Protein AF-X1G860-F1 (afdb_monomer_lite)

Secondary structure (DSSP, 8-state):
------S-HHHHHHH-SEEEEEETTEEEEEEETT--HHHHHHHHHHT--

pLDDT: mean 91.07, std 9.12, range [52.56, 96.56]

Radius of gyration: 10.31 Å; chains: 1; bounding box: 21×15×32 Å

Organism: NCBI:txid412755

Sequence (49 aa):
CVIFISSEVSEVVKVSDRILALSQGRISGEFKHGVSQEEIMRIILKEDE

Foldseek 3Di:
DDDDDDPDLVVCLVPDQKDFDDDPNDGQDIDGHPDDSVVSVVSRVVVVD

Structure (mmCIF, N/CA/C/O backbone):
data_AF-X1G860-F1
#
_entry.id   AF-X1G860-F1
#
loop_
_atom_site.group_PDB
_atom_site.id
_atom_site.type_symbol
_atom_site.label_atom_id
_atom_site.label_alt_id
_atom_site.label_comp_id
_atom_site.label_asym_id
_atom_site.label_entity_id
_atom_site.label_seq_id
_atom_site.pdbx_PDB_ins_code
_atom_site.Cartn_x
_atom_site.Cartn_y
_atom_site.Cartn_z
_atom_site.occupancy
_atom_site.B_iso_or_equiv
_atom_site.auth_seq_id
_atom_site.auth_comp_id
_atom_site.auth_asym_id
_atom_site.auth_atom_id
_atom_site.pdbx_PDB_model_num
ATOM 1 N N . CYS A 1 1 ? -12.734 -0.697 -15.552 1.00 85.81 1 CYS A N 1
ATOM 2 C CA . CYS A 1 1 ? -12.633 -0.440 -14.102 1.00 85.81 1 CYS A CA 1
ATOM 3 C C . CYS A 1 1 ? -12.584 -1.793 -13.416 1.00 85.81 1 CYS A C 1
ATOM 5 O O . CYS A 1 1 ? -13.473 -2.597 -13.672 1.00 85.81 1 CYS A O 1
ATOM 7 N N . VAL A 1 2 ? -11.531 -2.059 -12.648 1.00 96.06 2 VAL A N 1
ATOM 8 C CA . VAL A 1 2 ? -11.359 -3.301 -11.886 1.00 96.06 2 VAL A CA 1
ATOM 9 C C . VAL A 1 2 ? -11.144 -2.904 -10.433 1.00 96.06 2 VAL A C 1
ATOM 11 O O . VAL A 1 2 ? -10.426 -1.942 -10.167 1.00 96.06 2 VAL A O 1
ATOM 14 N N . ILE A 1 3 ? -11.787 -3.620 -9.514 1.00 95.81 3 ILE A N 1
ATOM 15 C CA . ILE A 1 3 ? -11.580 -3.460 -8.076 1.00 95.81 3 ILE A CA 1
ATOM 16 C C . ILE A 1 3 ? -10.883 -4.724 -7.591 1.00 95.81 3 ILE A C 1
ATOM 18 O O . ILE A 1 3 ? -11.417 -5.821 -7.742 1.00 95.81 3 ILE A O 1
ATOM 22 N N . PHE A 1 4 ? -9.688 -4.554 -7.036 1.00 96.38 4 PHE A N 1
ATOM 23 C CA . PHE A 1 4 ? -8.903 -5.620 -6.433 1.00 96.38 4 PHE A CA 1
ATOM 24 C C . PHE A 1 4 ? -8.798 -5.360 -4.931 1.00 96.38 4 PHE A C 1
ATOM 26 O O . PHE A 1 4 ? -8.463 -4.252 -4.517 1.00 96.38 4 PHE A O 1
ATOM 33 N N . ILE A 1 5 ? -9.126 -6.369 -4.126 1.00 95.81 5 ILE A N 1
ATOM 34 C CA . ILE A 1 5 ? -9.069 -6.308 -2.665 1.00 95.81 5 ILE A CA 1
ATOM 35 C C . ILE A 1 5 ? -8.146 -7.432 -2.217 1.00 95.81 5 ILE A C 1
ATOM 37 O O . ILE A 1 5 ? -8.390 -8.594 -2.536 1.00 95.81 5 ILE A O 1
ATOM 41 N N . SER A 1 6 ? -7.100 -7.076 -1.484 1.00 95.38 6 SER A N 1
ATOM 42 C CA . SER A 1 6 ? -6.180 -8.022 -0.864 1.00 95.38 6 SER A CA 1
ATOM 43 C C . SER A 1 6 ? -5.696 -7.438 0.460 1.00 95.38 6 SER A C 1
ATOM 45 O O . SER A 1 6 ? -5.576 -6.219 0.599 1.00 95.38 6 SER A O 1
ATOM 47 N N . SER A 1 7 ? -5.449 -8.307 1.438 1.00 92.62 7 SER A N 1
ATOM 48 C CA . SER A 1 7 ? -4.771 -7.957 2.690 1.00 92.62 7 SER A CA 1
ATOM 49 C C . SER A 1 7 ? -3.248 -7.958 2.541 1.00 92.62 7 SER A C 1
ATOM 51 O O . SER A 1 7 ? -2.546 -7.450 3.410 1.00 92.62 7 SER A O 1
ATOM 53 N N . GLU A 1 8 ? -2.728 -8.507 1.440 1.00 95.06 8 GLU A N 1
ATOM 54 C CA . GLU A 1 8 ? -1.300 -8.542 1.152 1.00 95.06 8 GLU A CA 1
ATOM 55 C C . GLU A 1 8 ? -0.866 -7.258 0.442 1.00 95.06 8 GLU A C 1
ATOM 57 O O . GLU A 1 8 ? -1.060 -7.077 -0.764 1.00 95.06 8 G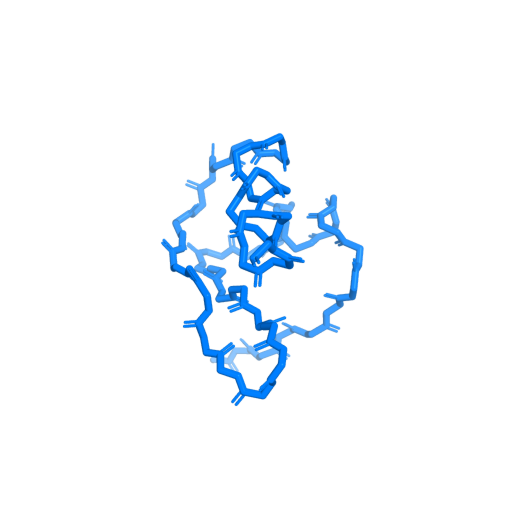LU A O 1
ATOM 62 N N . VAL A 1 9 ? -0.225 -6.352 1.189 1.00 94.00 9 VAL A N 1
ATOM 63 C CA . VAL A 1 9 ? 0.210 -5.040 0.670 1.00 94.00 9 VAL A CA 1
ATOM 64 C C . VAL A 1 9 ? 1.125 -5.188 -0.554 1.00 94.00 9 VAL A C 1
ATOM 66 O O . VAL A 1 9 ? 1.038 -4.417 -1.510 1.00 94.00 9 VAL A O 1
ATOM 69 N N . SER A 1 10 ? 1.975 -6.218 -0.564 1.00 93.75 10 SER A N 1
ATOM 70 C CA . SER A 1 10 ? 2.897 -6.476 -1.674 1.00 93.75 10 SER A CA 1
ATOM 71 C C . SER A 1 10 ? 2.192 -6.816 -2.995 1.00 93.75 10 SER A C 1
ATOM 73 O O . SER A 1 10 ? 2.755 -6.573 -4.063 1.00 93.75 10 SER A O 1
ATOM 75 N N . GLU A 1 11 ? 0.968 -7.350 -2.952 1.00 95.62 11 GLU A N 1
ATOM 76 C CA . GLU A 1 11 ? 0.175 -7.640 -4.148 1.00 95.62 11 GLU A CA 1
ATOM 77 C C . GLU A 1 11 ? -0.467 -6.369 -4.695 1.00 95.62 11 GLU A C 1
ATOM 79 O O . GLU A 1 11 ? -0.308 -6.063 -5.877 1.00 95.62 11 GLU A O 1
ATOM 84 N N . VAL A 1 12 ? -1.135 -5.589 -3.834 1.00 95.19 12 VAL A N 1
ATOM 85 C CA . VAL A 1 12 ? -1.826 -4.358 -4.253 1.00 95.19 12 VAL A 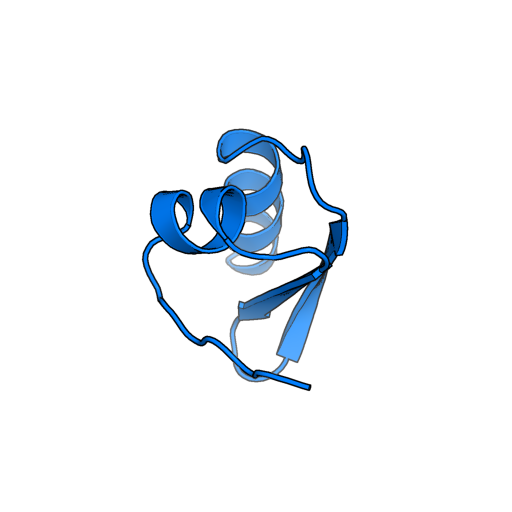CA 1
ATOM 86 C C . VAL A 1 12 ? -0.858 -3.320 -4.816 1.00 95.19 12 VAL A C 1
ATOM 88 O O . VAL A 1 12 ? -1.192 -2.661 -5.796 1.00 95.19 12 VAL A O 1
ATOM 91 N N . VAL A 1 13 ? 0.360 -3.213 -4.274 1.00 94.94 13 VAL A N 1
ATOM 92 C CA . VAL A 1 13 ? 1.395 -2.297 -4.788 1.00 94.94 13 VAL A CA 1
ATOM 93 C C . VAL A 1 13 ? 1.830 -2.665 -6.210 1.00 94.94 13 VAL A C 1
ATOM 95 O O . VAL A 1 13 ? 2.116 -1.777 -7.011 1.00 94.94 13 VAL A O 1
ATOM 98 N N . LYS A 1 14 ? 1.854 -3.958 -6.557 1.00 94.62 14 LYS A N 1
ATOM 99 C CA . LYS A 1 14 ? 2.307 -4.426 -7.878 1.00 94.62 14 LYS A CA 1
ATOM 100 C C . LYS A 1 14 ? 1.288 -4.188 -8.987 1.00 94.62 14 LYS A C 1
ATOM 102 O O . LYS A 1 14 ? 1.693 -4.005 -10.131 1.00 94.62 14 LYS A O 1
ATOM 107 N N . VAL A 1 15 ? -0.006 -4.250 -8.674 1.00 94.69 15 VAL A N 1
ATOM 108 C CA . VAL A 1 15 ? -1.068 -4.316 -9.696 1.00 94.69 15 VAL A CA 1
ATOM 109 C C . VAL A 1 15 ? -1.940 -3.068 -9.776 1.00 94.69 15 VAL A C 1
ATOM 111 O O . VAL A 1 15 ? -2.626 -2.882 -10.777 1.00 94.69 15 VAL A O 1
ATOM 114 N N . SER A 1 16 ? -1.944 -2.226 -8.742 1.00 95.81 16 SER A N 1
ATOM 115 C CA . SER A 1 16 ? -2.904 -1.128 -8.633 1.00 95.81 16 SER A CA 1
ATOM 116 C C . SER A 1 16 ? -2.330 0.214 -9.083 1.00 95.81 16 SER A C 1
ATOM 118 O O . SER A 1 16 ? -1.228 0.609 -8.695 1.00 95.81 16 SER A O 1
ATOM 120 N N . ASP A 1 17 ? -3.139 0.971 -9.828 1.00 95.69 17 ASP A N 1
ATOM 121 C CA . ASP A 1 17 ? -2.875 2.380 -10.151 1.00 95.69 17 ASP A CA 1
ATOM 122 C C . ASP A 1 17 ? -3.152 3.312 -8.955 1.00 95.69 17 ASP A C 1
ATOM 124 O O . ASP A 1 17 ? -2.525 4.363 -8.786 1.00 95.69 17 ASP A O 1
ATOM 128 N N . ARG A 1 18 ? -4.130 2.925 -8.125 1.00 95.62 18 ARG A N 1
ATOM 129 C CA . ARG A 1 18 ? -4.591 3.621 -6.918 1.00 95.62 18 ARG A CA 1
ATOM 130 C C . ARG A 1 18 ? -4.885 2.607 -5.826 1.00 95.62 18 ARG A C 1
ATOM 132 O O . ARG A 1 18 ? -5.470 1.562 -6.101 1.00 95.62 18 ARG A O 1
ATOM 139 N N . ILE A 1 19 ? -4.514 2.935 -4.597 1.00 96.56 19 ILE A N 1
ATOM 140 C CA . ILE A 1 19 ? -4.649 2.050 -3.442 1.00 96.56 19 ILE A CA 1
ATOM 141 C C . ILE A 1 19 ? -5.374 2.818 -2.342 1.00 96.56 19 ILE A C 1
ATOM 143 O O . ILE A 1 19 ? -4.983 3.933 -2.004 1.00 96.56 19 ILE A O 1
ATOM 147 N N . LEU A 1 20 ? -6.421 2.213 -1.787 1.00 95.69 20 LEU A N 1
ATOM 148 C CA . LEU A 1 20 ? -7.096 2.694 -0.586 1.00 95.69 20 LEU A CA 1
ATOM 149 C C . LEU A 1 20 ? -6.790 1.711 0.541 1.00 95.69 20 LEU A C 1
ATOM 151 O O . LEU A 1 20 ? -7.075 0.521 0.407 1.00 95.69 20 LEU A O 1
ATOM 155 N N . ALA A 1 21 ? -6.204 2.202 1.627 1.00 94.44 21 ALA A N 1
ATOM 156 C CA . ALA A 1 21 ? -6.040 1.422 2.843 1.00 94.44 21 ALA A CA 1
ATOM 157 C C . ALA A 1 21 ? -7.319 1.530 3.677 1.00 94.44 21 ALA A C 1
ATOM 159 O O . ALA A 1 21 ? -7.869 2.620 3.845 1.00 94.44 21 ALA A O 1
ATOM 160 N N . LEU A 1 22 ? -7.801 0.391 4.165 1.00 92.81 22 LEU A N 1
ATOM 161 C CA . LEU A 1 22 ? -8.980 0.302 5.015 1.00 92.81 22 LEU A CA 1
ATOM 162 C C . LEU A 1 22 ? -8.554 -0.231 6.384 1.00 92.81 22 LEU A C 1
ATOM 164 O O . LEU A 1 22 ? -7.982 -1.317 6.455 1.00 92.81 22 LEU A O 1
ATOM 168 N N . SER A 1 23 ? -8.870 0.496 7.453 1.00 89.50 23 SER A N 1
ATOM 169 C CA . SER A 1 23 ? -8.722 0.038 8.837 1.00 89.50 23 SER A CA 1
ATOM 170 C C . SER A 1 23 ? -9.973 0.397 9.635 1.00 89.50 23 SER A C 1
ATOM 172 O O . SER A 1 23 ? -10.593 1.431 9.396 1.00 89.50 23 SER A O 1
ATOM 174 N N . GLN A 1 24 ? -10.417 -0.495 10.525 1.00 89.81 24 GLN A N 1
ATOM 175 C CA . GLN A 1 24 ? -11.590 -0.283 11.396 1.00 89.81 24 GLN A CA 1
ATOM 176 C C . GLN A 1 24 ? -12.853 0.231 10.663 1.00 89.81 24 GLN A C 1
ATOM 178 O O . GLN A 1 24 ? -13.615 1.057 11.170 1.00 89.81 24 GLN A O 1
A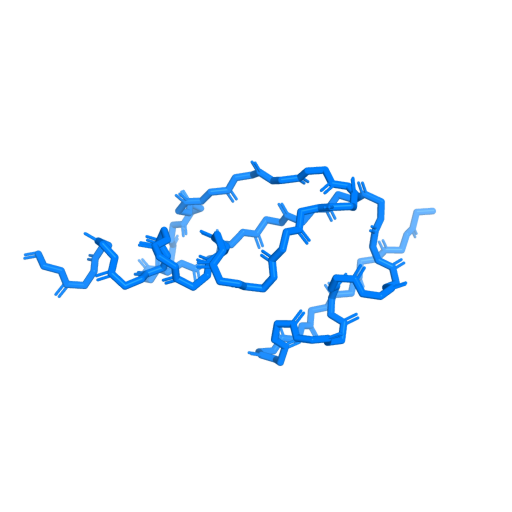TOM 183 N N . GLY A 1 25 ? -13.081 -0.239 9.430 1.00 92.19 25 GLY A N 1
ATOM 184 C CA . GLY A 1 25 ? -14.223 0.171 8.603 1.00 92.19 25 GLY A CA 1
ATOM 185 C C . GLY A 1 25 ? -14.131 1.590 8.024 1.00 92.19 25 GLY A C 1
ATOM 186 O O . GLY A 1 25 ? -15.131 2.106 7.523 1.00 92.19 25 GLY A O 1
ATOM 187 N N . ARG A 1 26 ? -12.958 2.230 8.072 1.00 91.88 26 ARG A N 1
ATOM 188 C CA . ARG A 1 26 ? -12.685 3.567 7.531 1.00 91.88 26 ARG A CA 1
ATOM 189 C C . ARG A 1 26 ? -11.505 3.533 6.567 1.00 91.88 26 ARG A C 1
ATOM 191 O O . ARG A 1 26 ? -10.632 2.677 6.664 1.00 91.88 26 ARG A O 1
ATOM 198 N N . ILE A 1 27 ? -11.503 4.461 5.612 1.00 94.44 27 ILE A N 1
ATOM 199 C CA . ILE A 1 27 ? -10.351 4.659 4.729 1.00 94.44 27 ILE A CA 1
ATOM 200 C C . ILE A 1 27 ? -9.284 5.399 5.532 1.00 94.44 27 ILE A C 1
ATOM 202 O O . ILE A 1 27 ? -9.500 6.550 5.908 1.00 94.44 27 ILE A O 1
ATOM 206 N N . SER A 1 28 ? -8.163 4.726 5.761 1.00 92.75 28 SER A N 1
ATOM 207 C CA . SER A 1 28 ? -7.037 5.203 6.564 1.00 92.75 28 SER A CA 1
ATOM 208 C C . SER A 1 28 ? -5.969 5.914 5.735 1.00 92.75 28 SER A C 1
ATOM 210 O O . SER A 1 28 ? -5.185 6.718 6.234 1.00 92.75 28 SER A O 1
ATOM 212 N N . GLY A 1 29 ? -5.952 5.657 4.425 1.00 93.62 29 GLY A N 1
ATOM 213 C CA . GLY A 1 29 ? -5.030 6.299 3.500 1.00 93.62 29 GLY A CA 1
ATOM 214 C C . GLY A 1 29 ? -5.395 6.075 2.040 1.00 93.62 29 GLY A C 1
ATOM 215 O O . GLY A 1 29 ? -6.018 5.075 1.680 1.00 93.62 29 GLY A O 1
ATOM 216 N N . GLU A 1 30 ? -4.968 7.008 1.194 1.00 96.12 30 GLU A N 1
ATOM 217 C CA . GLU A 1 30 ? -5.039 6.895 -0.259 1.00 96.12 30 GLU A CA 1
ATOM 218 C C . GLU A 1 30 ? -3.646 7.086 -0.857 1.00 96.12 30 GLU A C 1
ATOM 220 O O . GLU A 1 30 ? -2.941 8.046 -0.544 1.00 96.12 30 GLU A O 1
ATOM 225 N N . PHE A 1 31 ? -3.267 6.176 -1.751 1.00 95.75 31 PHE A N 1
ATOM 226 C CA . PHE A 1 31 ? -1.959 6.156 -2.385 1.00 95.75 31 PHE A CA 1
ATOM 227 C 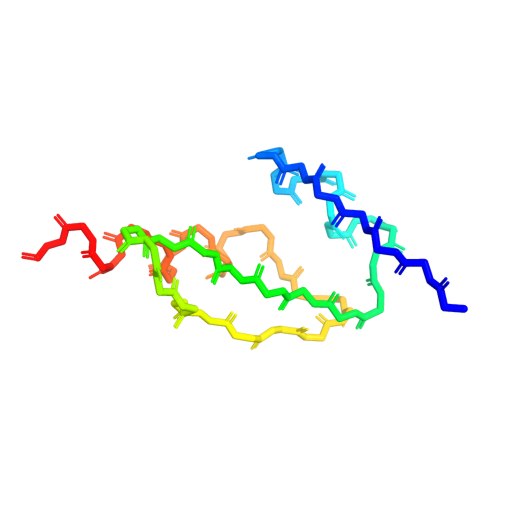C . PHE A 1 31 ? -2.084 5.982 -3.896 1.00 95.75 31 PHE A C 1
ATOM 229 O O . PHE A 1 31 ? -3.046 5.410 -4.416 1.00 95.75 31 PHE A O 1
ATOM 236 N N . LYS A 1 32 ? -1.071 6.468 -4.609 1.00 95.12 32 LYS A N 1
ATOM 237 C CA . LYS A 1 32 ? -0.897 6.232 -6.044 1.00 95.12 32 LYS A CA 1
ATOM 238 C C . LYS A 1 32 ? 0.095 5.097 -6.273 1.00 95.12 32 LYS A C 1
ATOM 240 O O . LYS A 1 32 ? 0.839 4.719 -5.370 1.00 95.12 32 LYS A O 1
ATOM 245 N N . HIS A 1 33 ? 0.123 4.599 -7.502 1.00 92.94 33 HIS A N 1
ATOM 246 C CA . HIS A 1 33 ? 1.152 3.677 -7.962 1.00 92.94 33 HIS A CA 1
ATOM 247 C C . HIS A 1 33 ? 2.572 4.170 -7.625 1.00 92.94 33 HIS A C 1
ATOM 249 O O . HIS A 1 33 ? 2.862 5.364 -7.736 1.00 92.94 33 HIS A O 1
ATOM 255 N N . GLY A 1 34 ? 3.451 3.243 -7.237 1.00 91.56 34 GLY A N 1
ATOM 256 C CA . GLY A 1 34 ? 4.845 3.526 -6.875 1.00 91.56 34 GLY A CA 1
ATOM 257 C C . GLY A 1 34 ? 5.093 3.841 -5.396 1.00 91.56 34 GLY A C 1
ATOM 258 O O . GLY A 1 34 ? 6.245 4.025 -5.015 1.00 91.56 34 GLY A O 1
ATOM 259 N N . VAL A 1 35 ? 4.052 3.879 -4.558 1.00 95.19 35 VAL A N 1
ATOM 260 C CA . VAL A 1 35 ? 4.210 3.930 -3.095 1.00 95.19 35 VAL A CA 1
ATOM 261 C C . VAL A 1 35 ? 4.931 2.677 -2.579 1.00 95.19 35 VAL A C 1
ATOM 263 O O . VAL A 1 35 ? 4.705 1.570 -3.077 1.00 95.19 35 VAL A O 1
ATOM 266 N N . SER A 1 36 ? 5.794 2.833 -1.574 1.00 94.44 36 SER A N 1
ATOM 267 C CA . SER A 1 36 ? 6.455 1.691 -0.941 1.00 94.44 36 SER A CA 1
ATOM 268 C C . SER A 1 36 ? 5.522 0.941 0.015 1.00 94.44 36 SER A C 1
ATOM 270 O O . SER A 1 36 ? 4.610 1.510 0.621 1.00 94.44 36 SER A O 1
ATOM 272 N N . GLN A 1 37 ? 5.777 -0.356 0.199 1.00 94.00 37 GLN A N 1
ATOM 273 C CA . GLN A 1 37 ? 5.044 -1.160 1.177 1.00 94.00 37 GLN A CA 1
ATOM 274 C C . GLN A 1 37 ? 5.205 -0.603 2.602 1.00 94.00 37 GLN A C 1
ATOM 276 O O . GLN A 1 37 ? 4.229 -0.563 3.350 1.00 94.00 37 GLN A O 1
ATOM 281 N N . GLU A 1 38 ? 6.402 -0.140 2.978 1.00 93.75 38 GLU A N 1
ATOM 282 C CA . GLU A 1 38 ? 6.637 0.435 4.308 1.00 93.75 38 GLU A CA 1
ATOM 283 C C . GLU A 1 38 ? 5.816 1.702 4.565 1.00 93.75 38 GLU A C 1
ATOM 285 O O . GLU A 1 38 ? 5.338 1.900 5.683 1.00 93.75 38 GLU A O 1
ATOM 290 N N . GLU A 1 39 ? 5.617 2.554 3.558 1.00 92.75 39 GLU A N 1
ATOM 291 C CA . GLU A 1 39 ? 4.789 3.757 3.696 1.00 92.75 39 GLU A CA 1
ATOM 292 C C . GLU A 1 39 ? 3.321 3.420 3.960 1.00 92.75 39 GLU A C 1
ATOM 294 O O . GLU A 1 39 ? 2.717 4.017 4.854 1.00 92.75 39 GLU A O 1
ATOM 299 N N . ILE A 1 40 ? 2.766 2.435 3.244 1.00 93.56 40 ILE A N 1
ATOM 300 C CA . ILE A 1 40 ? 1.391 1.968 3.473 1.00 93.56 40 ILE A CA 1
ATOM 301 C C . ILE A 1 40 ? 1.265 1.378 4.882 1.00 93.56 40 ILE A C 1
ATOM 303 O O . ILE A 1 40 ? 0.375 1.768 5.638 1.00 93.56 40 ILE A O 1
ATOM 307 N N . MET A 1 41 ? 2.177 0.479 5.264 1.00 91.75 41 MET A N 1
ATOM 308 C CA . MET A 1 41 ? 2.150 -0.172 6.579 1.00 91.75 41 MET A CA 1
ATOM 309 C C . MET A 1 41 ? 2.247 0.840 7.722 1.00 91.75 41 MET A C 1
ATOM 311 O O . MET A 1 41 ? 1.550 0.705 8.722 1.00 91.75 41 MET A O 1
ATOM 315 N N . ARG A 1 42 ? 3.060 1.892 7.567 1.00 91.94 42 ARG A N 1
ATOM 316 C CA . ARG A 1 42 ? 3.176 2.962 8.565 1.00 91.94 42 ARG A CA 1
ATOM 317 C C . ARG A 1 42 ? 1.856 3.701 8.788 1.00 91.94 42 ARG A C 1
ATOM 319 O O . ARG A 1 42 ? 1.611 4.139 9.903 1.00 91.94 42 ARG A O 1
ATOM 326 N N . ILE A 1 43 ? 1.044 3.886 7.750 1.00 89.44 43 ILE A N 1
ATOM 327 C CA . ILE A 1 43 ? -0.262 4.551 7.863 1.00 89.44 43 ILE A CA 1
ATOM 328 C C . ILE A 1 43 ? -1.271 3.624 8.543 1.00 89.44 43 ILE A C 1
ATOM 330 O O . ILE A 1 43 ? -1.959 4.065 9.455 1.00 89.44 43 ILE A O 1
ATOM 334 N N . ILE A 1 44 ? -1.303 2.344 8.155 1.00 88.44 44 ILE A N 1
ATOM 335 C CA . ILE A 1 44 ? -2.208 1.349 8.751 1.00 88.44 44 ILE A CA 1
ATOM 336 C C . ILE A 1 44 ? -1.935 1.205 10.254 1.00 88.44 44 ILE A C 1
ATOM 338 O O . ILE A 1 44 ? -2.856 1.330 11.050 1.00 88.44 44 ILE A O 1
ATOM 342 N N . LEU A 1 45 ? -0.666 1.040 10.643 1.00 87.12 45 L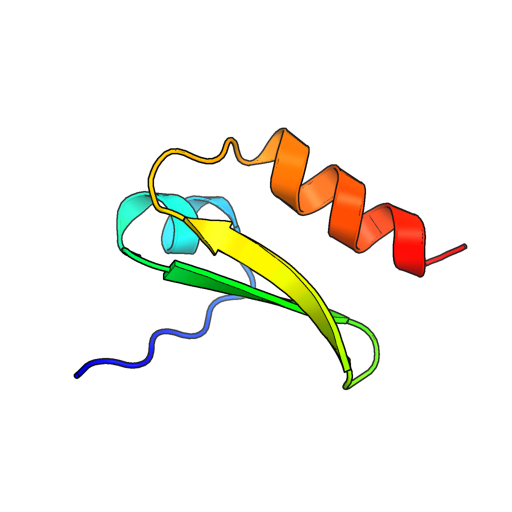EU A N 1
ATOM 343 C CA . LEU A 1 45 ? -0.272 0.861 12.045 1.00 87.12 45 LEU A CA 1
ATOM 344 C C . LEU A 1 45 ? -0.455 2.120 12.902 1.00 87.12 45 LEU A C 1
ATOM 346 O O . LEU A 1 45 ? -0.596 2.014 14.112 1.00 87.12 45 LEU A O 1
ATOM 350 N N . LYS A 1 46 ? -0.433 3.314 12.297 1.00 78.25 46 LYS A N 1
ATOM 351 C CA . LYS A 1 46 ? -0.666 4.574 13.017 1.00 78.25 46 LYS A CA 1
ATOM 352 C C . LYS A 1 46 ? -2.118 4.775 13.436 1.00 78.25 46 LYS A C 1
ATOM 354 O O . LYS A 1 46 ? -2.356 5.585 14.319 1.00 78.25 46 LYS A O 1
ATOM 359 N N . GLU A 1 47 ? -3.070 4.115 12.782 1.00 63.38 47 GLU A N 1
ATOM 360 C CA . GLU A 1 47 ? -4.475 4.164 13.202 1.00 63.38 47 GLU A CA 1
ATOM 361 C C . GLU A 1 47 ? -4.817 3.139 14.290 1.00 63.38 47 GLU A C 1
ATOM 363 O O . GLU A 1 47 ? -5.896 3.225 14.872 1.00 63.38 47 GLU A O 1
ATOM 368 N N . ASP A 1 48 ? -3.924 2.186 14.572 1.00 57.91 48 ASP A N 1
ATOM 369 C CA . ASP A 1 48 ? -4.107 1.193 15.636 1.00 57.91 48 ASP A CA 1
ATOM 370 C C . ASP A 1 48 ? -3.652 1.708 17.030 1.00 57.91 48 ASP A C 1
ATOM 372 O O . ASP A 1 48 ? -3.726 0.955 18.006 1.00 57.91 48 ASP A O 1
ATOM 376 N N . GLU A 1 49 ? -3.206 2.973 17.137 1.00 52.56 49 GLU A N 1
ATOM 377 C CA . GLU A 1 49 ? -2.950 3.716 18.395 1.00 52.56 49 GLU A CA 1
ATO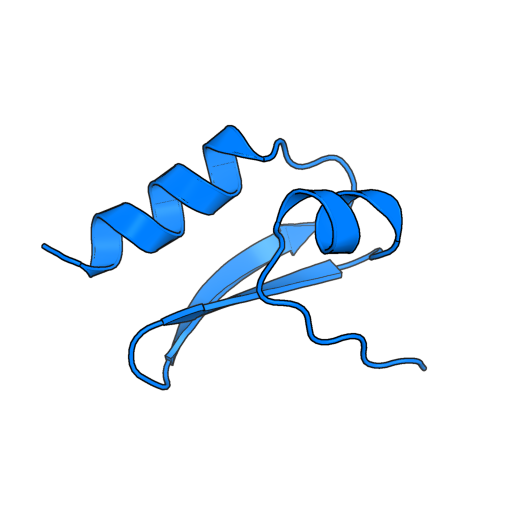M 378 C C . GLU A 1 49 ? -4.099 4.680 18.739 1.00 52.56 49 GLU A C 1
ATOM 380 O O . GLU A 1 49 ? -4.507 4.705 19.927 1.00 52.56 49 GLU A O 1
#